Protein AF-A0A420YA70-F1 (afdb_monomer)

pLDDT: mean 75.98, std 17.09, range [35.25, 93.81]

Radius of gyration: 17.77 Å; Cα contacts (8 Å, |Δi|>4): 164; chains: 1; bounding box: 47×48×46 Å

Organism: NCBI:txid177199

Foldseek 3Di:
DDPLVVQLVVLVPPDQVLLPDCDLPRDWAFSDDDLFKTWTFRAADPQSWTFIFIFTDANHPRPVCNVVPGDTQFDRDTAGPVDGDGSVVSSVNRNVRSCVVVVNDDPDDPPDDDDDDDDDDDDDDD

Secondary structure (DSSP, 8-state):
--HHHHHHHHHHHS-HHHHS---TTPPSEEEEE-SSEEEEEEEE-TTS-EEEEEEEPTT-S-HHHHTTTTSEEEEEEEE-SSSPPPHHHHHHHHHHHHHHHTT-----------------------

Sequence (126 aa):
MGAMKQLVAFVENIPDNKLKGLAPNAVPGTIHNDANFRLDLQGMTSNHDWNLQIQVNYGCKITSLRSVAPDTIAGPVIVNHKAPQTPAEIRALFKEKIMRKSGSMIPSQPYRGMPGHGNKLESRKK

Structure (mmCIF, N/CA/C/O backbone):
data_AF-A0A420YA70-F1
#
_entry.id   AF-A0A420YA70-F1
#
loop_
_atom_site.group_PDB
_atom_site.id
_atom_site.type_symbol
_atom_site.label_atom_id
_atom_site.label_alt_id
_atom_site.label_comp_id
_atom_site.label_asym_id
_atom_site.label_entity_id
_atom_site.label_seq_id
_atom_site.pdbx_PDB_ins_code
_atom_site.Cartn_x
_atom_site.Cartn_y
_atom_site.Cartn_z
_atom_site.occupancy
_atom_site.B_iso_or_equiv
_atom_site.auth_seq_id
_atom_site.auth_comp_id
_atom_site.auth_asym_id
_atom_site.auth_atom_id
_atom_site.pdbx_PDB_model_num
ATOM 1 N N . MET A 1 1 ? -8.373 7.000 17.041 1.00 54.62 1 MET A N 1
ATOM 2 C CA . MET A 1 1 ? -7.880 7.568 15.761 1.00 54.62 1 MET A CA 1
ATOM 3 C C . MET A 1 1 ? -8.885 7.263 14.659 1.00 54.62 1 MET A C 1
ATOM 5 O O . MET A 1 1 ? -9.343 6.130 14.593 1.00 54.62 1 MET A O 1
ATOM 9 N N . GLY A 1 2 ? -9.245 8.242 13.823 1.00 77.38 2 GLY A N 1
ATOM 10 C CA . GLY A 1 2 ? -10.187 8.023 12.715 1.00 77.38 2 GLY A CA 1
ATOM 11 C C . GLY A 1 2 ? -9.636 7.076 11.640 1.00 77.38 2 GLY A C 1
ATOM 12 O O . GLY A 1 2 ? -8.421 6.991 11.465 1.00 77.38 2 GLY A O 1
ATOM 13 N N . ALA A 1 3 ? -10.529 6.396 10.914 1.00 80.12 3 ALA A N 1
ATOM 14 C CA . ALA A 1 3 ? -10.196 5.418 9.871 1.00 80.12 3 ALA A CA 1
ATOM 15 C C . ALA A 1 3 ? -9.176 5.942 8.845 1.00 80.12 3 ALA A C 1
ATOM 17 O O . ALA A 1 3 ? -8.204 5.263 8.529 1.00 80.12 3 ALA A O 1
ATOM 18 N N . MET A 1 4 ? -9.341 7.192 8.405 1.00 81.44 4 MET A N 1
ATOM 19 C CA . MET A 1 4 ? -8.439 7.826 7.438 1.00 81.44 4 MET A CA 1
ATOM 20 C C . MET A 1 4 ? -7.019 8.005 7.975 1.00 81.44 4 MET A C 1
ATOM 22 O O . MET A 1 4 ? -6.058 7.759 7.255 1.00 81.44 4 MET A O 1
ATOM 26 N N . LYS A 1 5 ? -6.866 8.379 9.253 1.00 84.12 5 LYS A N 1
ATOM 27 C CA . LYS A 1 5 ? -5.538 8.511 9.871 1.00 84.12 5 LYS A CA 1
ATOM 28 C C . LYS A 1 5 ? -4.824 7.162 9.930 1.00 84.12 5 LYS A C 1
ATOM 30 O O . LYS A 1 5 ? -3.627 7.107 9.682 1.00 84.12 5 LYS A O 1
ATOM 35 N N . GLN A 1 6 ? -5.559 6.083 10.206 1.00 87.56 6 GLN A N 1
ATOM 36 C CA . GLN A 1 6 ? -4.991 4.732 10.205 1.00 87.56 6 GLN A CA 1
ATOM 37 C C . GLN A 1 6 ? -4.611 4.268 8.797 1.00 87.56 6 GLN A C 1
ATOM 39 O O . GLN A 1 6 ? -3.568 3.651 8.629 1.00 87.56 6 GLN A O 1
ATOM 44 N N . LEU A 1 7 ? -5.404 4.616 7.782 1.00 88.06 7 LEU A N 1
ATOM 45 C CA . LEU A 1 7 ? -5.091 4.296 6.392 1.00 88.06 7 LEU A CA 1
ATOM 46 C C . LEU A 1 7 ? -3.844 5.042 5.889 1.00 88.06 7 LEU A C 1
ATOM 48 O O . LEU A 1 7 ? -2.985 4.443 5.251 1.00 88.06 7 LEU A O 1
ATOM 52 N N . VAL A 1 8 ? -3.706 6.333 6.212 1.00 89.25 8 VAL A N 1
ATOM 53 C CA . VAL A 1 8 ? -2.491 7.102 5.891 1.00 89.25 8 VAL A CA 1
ATOM 54 C C . VAL A 1 8 ? -1.279 6.522 6.619 1.00 89.25 8 VAL A C 1
ATOM 56 O O . VAL A 1 8 ? -0.251 6.300 5.984 1.00 89.25 8 VAL A O 1
ATOM 59 N N . ALA A 1 9 ? -1.413 6.199 7.909 1.00 90.50 9 ALA A N 1
ATOM 60 C CA . ALA A 1 9 ? -0.347 5.559 8.673 1.00 90.50 9 ALA A CA 1
ATOM 61 C C . ALA A 1 9 ? 0.041 4.192 8.088 1.00 90.50 9 ALA A C 1
ATOM 63 O O . ALA A 1 9 ? 1.225 3.877 8.020 1.00 90.50 9 ALA A O 1
ATOM 64 N N . PHE A 1 10 ? -0.923 3.394 7.619 1.00 91.75 10 PHE A N 1
ATOM 65 C CA . PHE A 1 10 ? -0.639 2.142 6.918 1.00 91.75 10 PHE A CA 1
ATOM 66 C C . PHE A 1 10 ? 0.222 2.397 5.678 1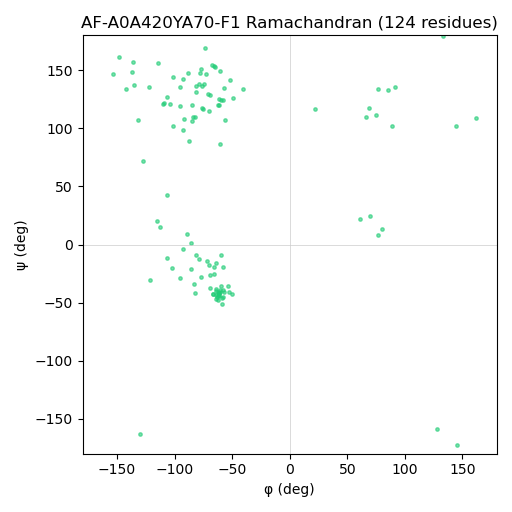.00 91.75 10 PHE A C 1
ATOM 68 O O . PHE A 1 10 ? 1.287 1.802 5.562 1.00 91.75 10 PHE A O 1
ATOM 75 N N . VAL A 1 11 ? -0.169 3.343 4.811 1.00 90.81 11 VAL A N 1
ATOM 76 C CA . VAL A 1 11 ? 0.601 3.717 3.607 1.00 90.81 11 VAL A CA 1
ATOM 77 C C . VAL A 1 11 ? 2.024 4.161 3.950 1.00 90.81 11 VAL A C 1
ATOM 79 O O . VAL A 1 11 ? 2.972 3.804 3.253 1.00 90.81 11 VAL A O 1
ATOM 82 N N . GLU A 1 12 ? 2.197 4.931 5.024 1.00 90.62 12 GLU A N 1
ATOM 83 C CA . GLU A 1 12 ? 3.514 5.389 5.475 1.00 90.62 12 GLU A CA 1
ATOM 84 C C . GLU A 1 12 ? 4.390 4.275 6.042 1.00 90.62 12 GLU A C 1
ATOM 86 O O . GLU A 1 12 ? 5.609 4.382 5.951 1.00 90.62 12 GLU A O 1
ATOM 91 N N . ASN A 1 13 ? 3.797 3.209 6.574 1.00 92.50 13 ASN A N 1
ATOM 92 C CA . ASN A 1 13 ? 4.527 2.081 7.146 1.00 92.50 13 ASN A CA 1
ATOM 93 C C . ASN A 1 13 ? 4.793 0.944 6.148 1.00 92.50 13 ASN A C 1
ATOM 95 O O . ASN A 1 13 ? 5.494 -0.003 6.503 1.00 92.50 13 ASN A O 1
ATOM 99 N N . ILE A 1 14 ? 4.294 1.025 4.906 1.00 90.31 14 ILE A N 1
ATOM 100 C CA . ILE A 1 14 ? 4.632 0.039 3.869 1.00 90.31 14 ILE A CA 1
ATOM 101 C C . ILE A 1 14 ? 6.146 0.100 3.631 1.00 90.31 14 ILE A C 1
ATOM 103 O O . ILE A 1 14 ? 6.644 1.151 3.229 1.00 90.31 14 ILE A O 1
ATOM 107 N N . PRO A 1 15 ? 6.898 -0.991 3.833 1.00 89.69 15 PRO A N 1
ATOM 108 C CA . PRO A 1 15 ? 8.345 -0.947 3.697 1.00 89.69 15 PRO A CA 1
ATOM 109 C C . PRO A 1 15 ? 8.766 -0.845 2.223 1.00 89.69 15 PRO A C 1
ATOM 111 O O . PRO A 1 15 ? 8.121 -1.387 1.325 1.00 89.69 15 PRO A O 1
ATOM 114 N N . ASP A 1 16 ? 9.873 -0.147 1.956 1.00 88.75 16 ASP A N 1
ATOM 115 C CA . ASP A 1 16 ? 10.298 0.182 0.587 1.00 88.75 16 ASP A CA 1
ATOM 116 C C . ASP A 1 16 ? 10.541 -1.046 -0.284 1.00 88.75 16 ASP A C 1
ATOM 118 O O . ASP A 1 16 ? 10.222 -1.030 -1.466 1.00 88.75 16 ASP A O 1
ATOM 122 N N . ASN A 1 17 ? 11.067 -2.128 0.288 1.00 87.12 17 ASN A N 1
ATOM 123 C CA . ASN A 1 17 ? 11.307 -3.384 -0.424 1.00 87.12 17 ASN A CA 1
ATOM 124 C C . ASN A 1 17 ? 10.023 -4.060 -0.931 1.00 87.12 17 ASN A C 1
ATOM 126 O O . ASN A 1 17 ? 10.104 -4.948 -1.769 1.00 87.12 17 ASN A O 1
ATOM 130 N N . LYS A 1 18 ? 8.848 -3.668 -0.425 1.00 86.25 18 LYS A N 1
ATOM 131 C CA . LYS A 1 18 ? 7.546 -4.140 -0.916 1.00 86.25 18 LYS A CA 1
ATOM 132 C C . LYS A 1 18 ? 7.028 -3.319 -2.092 1.00 86.25 18 LYS A C 1
ATOM 134 O O . LYS A 1 18 ? 6.181 -3.795 -2.837 1.00 86.25 18 LYS A O 1
ATOM 139 N N . LEU A 1 19 ? 7.534 -2.100 -2.249 1.00 83.50 19 LEU A N 1
ATOM 140 C CA . LEU A 1 19 ? 7.184 -1.189 -3.337 1.00 83.50 19 LEU A CA 1
ATOM 141 C C . LEU A 1 19 ? 8.269 -1.148 -4.428 1.00 83.50 19 LEU A C 1
ATOM 143 O O . LEU A 1 19 ? 7.984 -0.760 -5.556 1.00 83.50 19 LEU A O 1
ATOM 147 N N . LYS A 1 20 ? 9.504 -1.562 -4.112 1.00 79.50 20 LYS A N 1
ATOM 148 C CA . LYS A 1 20 ? 10.618 -1.732 -5.056 1.00 79.50 20 LYS A CA 1
ATOM 149 C C . LYS A 1 20 ? 10.666 -3.163 -5.580 1.00 79.50 20 LYS A C 1
ATOM 151 O O . LYS A 1 20 ? 10.496 -4.105 -4.817 1.00 79.50 20 LYS A O 1
ATOM 156 N N . GLY A 1 21 ? 11.001 -3.321 -6.860 1.00 65.88 21 GLY A N 1
ATOM 157 C CA . GLY A 1 21 ? 11.372 -4.629 -7.411 1.00 65.88 21 GLY A CA 1
ATOM 158 C C . GLY A 1 21 ? 10.222 -5.627 -7.514 1.00 65.88 21 GLY A C 1
ATOM 159 O O . GLY A 1 21 ? 10.459 -6.831 -7.540 1.00 65.88 21 GLY A O 1
ATOM 160 N N . LEU A 1 22 ? 8.984 -5.140 -7.593 1.00 72.62 22 LEU A N 1
ATOM 161 C CA . LEU A 1 22 ? 7.889 -5.938 -8.133 1.00 72.62 22 LEU A CA 1
ATOM 162 C C . LEU A 1 22 ? 8.390 -6.517 -9.480 1.00 72.62 22 LEU A C 1
ATOM 164 O O . LEU A 1 22 ? 9.007 -5.832 -10.296 1.00 72.62 22 LEU A O 1
ATOM 168 N N . ALA A 1 23 ? 8.310 -7.830 -9.650 1.00 67.12 23 ALA A N 1
ATOM 169 C CA . ALA A 1 23 ? 8.853 -8.467 -10.842 1.00 67.12 23 ALA A CA 1
ATOM 170 C C . ALA A 1 23 ? 7.895 -8.240 -12.024 1.00 67.12 23 ALA A C 1
ATOM 172 O O . ALA A 1 23 ? 6.681 -8.195 -11.820 1.00 67.12 23 ALA A O 1
ATOM 173 N N . PRO A 1 24 ? 8.376 -8.192 -13.278 1.00 64.38 24 PRO A N 1
ATOM 174 C CA . PRO A 1 24 ? 7.499 -8.216 -14.454 1.00 64.38 24 PRO A CA 1
ATOM 175 C C . PRO A 1 24 ? 6.632 -9.486 -14.531 1.00 64.38 24 PRO A C 1
ATOM 177 O O . PRO A 1 24 ? 5.714 -9.544 -15.333 1.00 64.38 24 PRO A O 1
ATOM 180 N N . ASN A 1 25 ? 6.880 -10.477 -13.671 1.00 67.12 25 ASN A N 1
ATOM 181 C CA . ASN A 1 25 ? 6.077 -11.690 -13.525 1.00 67.12 25 ASN A CA 1
ATOM 182 C C . ASN A 1 25 ? 5.410 -11.763 -12.138 1.00 67.12 25 ASN A C 1
ATOM 184 O O . ASN A 1 25 ? 5.097 -12.852 -11.661 1.00 67.12 25 ASN A O 1
ATOM 188 N 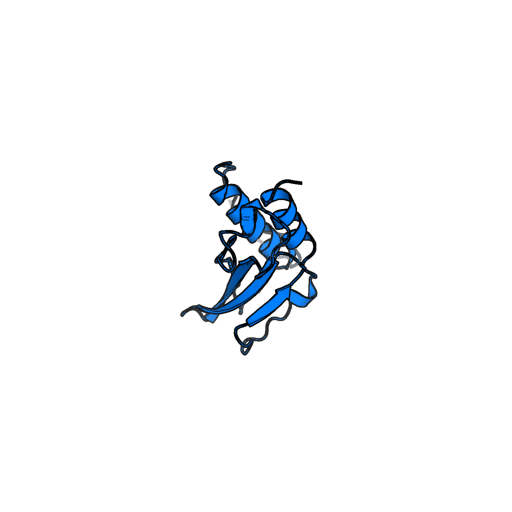N . ALA A 1 26 ? 5.279 -10.629 -11.438 1.00 71.00 26 ALA A N 1
ATOM 189 C CA . ALA A 1 26 ? 4.668 -10.588 -10.117 1.00 71.00 26 ALA A CA 1
ATOM 190 C C . ALA A 1 26 ? 3.237 -11.131 -10.191 1.00 71.00 26 ALA A C 1
ATOM 192 O O . ALA A 1 26 ? 2.411 -10.662 -10.976 1.00 71.00 26 ALA A O 1
ATOM 193 N N . VAL A 1 27 ? 2.971 -12.146 -9.373 1.00 76.69 27 VAL A N 1
ATOM 194 C CA . VAL A 1 27 ? 1.671 -12.809 -9.313 1.00 76.69 27 VAL A CA 1
ATOM 195 C C . VAL A 1 27 ? 0.699 -11.904 -8.552 1.00 76.69 27 VAL A C 1
ATOM 197 O O . VAL A 1 27 ? 1.093 -11.352 -7.519 1.00 76.69 27 VAL A O 1
ATOM 200 N N . PRO A 1 28 ? -0.550 -11.742 -9.026 1.00 84.06 28 PRO A N 1
ATOM 201 C CA . PRO A 1 28 ? -1.576 -11.047 -8.266 1.00 84.06 28 PRO A CA 1
ATOM 202 C C . PRO A 1 28 ? -1.706 -11.598 -6.842 1.00 84.06 28 PRO A C 1
ATOM 204 O O . PRO A 1 28 ? -1.622 -12.808 -6.623 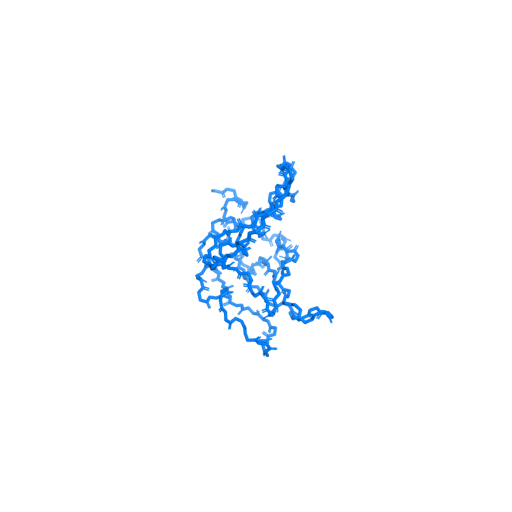1.00 84.06 28 PRO A O 1
ATOM 207 N N . GLY A 1 29 ? -1.926 -10.711 -5.876 1.00 86.00 29 GLY A N 1
ATOM 208 C CA . GLY A 1 29 ? -2.126 -11.074 -4.480 1.00 86.00 29 GLY A CA 1
ATOM 209 C C . GLY A 1 29 ? -1.556 -10.067 -3.490 1.00 86.00 29 GLY A C 1
ATOM 210 O O . GLY A 1 29 ? -1.091 -8.979 -3.836 1.00 86.00 29 GLY A O 1
ATOM 211 N N . THR A 1 30 ? -1.593 -10.448 -2.217 1.00 90.81 30 THR A N 1
ATOM 212 C CA . THR A 1 30 ? -1.233 -9.556 -1.117 1.00 90.81 30 THR A CA 1
ATOM 213 C C . THR A 1 30 ? 0.281 -9.377 -1.015 1.00 90.81 30 THR A C 1
ATOM 215 O O . THR A 1 30 ? 1.022 -10.308 -0.706 1.00 90.81 30 THR A O 1
ATOM 218 N N . ILE A 1 31 ? 0.741 -8.144 -1.223 1.00 89.88 31 ILE A N 1
ATOM 219 C CA . ILE A 1 31 ? 2.153 -7.754 -1.123 1.00 89.88 31 ILE A CA 1
ATOM 220 C C . ILE A 1 31 ? 2.540 -7.500 0.342 1.00 89.88 31 ILE A C 1
ATOM 222 O O . ILE A 1 31 ? 3.634 -7.866 0.797 1.00 89.88 31 ILE A O 1
ATOM 226 N N . HIS A 1 32 ? 1.647 -6.833 1.075 1.00 91.56 32 HIS A N 1
ATOM 227 C CA . HIS A 1 32 ? 1.854 -6.406 2.454 1.00 91.56 32 HIS A CA 1
ATOM 228 C C . HIS A 1 32 ? 0.513 -6.280 3.180 1.00 91.56 32 HIS A C 1
ATOM 230 O O . HIS A 1 32 ? -0.482 -5.907 2.570 1.00 91.56 32 HIS A O 1
ATOM 236 N N . ASN A 1 33 ? 0.470 -6.566 4.477 1.00 93.81 33 ASN A N 1
ATOM 237 C CA . ASN A 1 33 ? -0.735 -6.430 5.286 1.00 93.81 33 ASN A CA 1
ATOM 238 C C . ASN A 1 33 ? -0.407 -6.064 6.738 1.00 93.81 33 ASN A C 1
ATOM 240 O O . ASN A 1 33 ? 0.713 -6.254 7.209 1.00 93.81 33 ASN A O 1
ATOM 244 N N . ASP A 1 34 ? -1.415 -5.547 7.434 1.00 91.31 34 ASP A N 1
ATOM 245 C CA . ASP A 1 34 ? -1.442 -5.397 8.887 1.00 91.31 34 ASP A CA 1
ATOM 246 C C . ASP A 1 34 ? -2.753 -5.985 9.456 1.00 91.31 34 ASP A C 1
ATOM 248 O O . ASP A 1 34 ? -3.462 -6.749 8.796 1.00 91.31 34 ASP A O 1
ATOM 252 N N . ALA A 1 35 ? -3.103 -5.638 10.697 1.00 88.19 35 ALA A N 1
ATOM 253 C CA . ALA A 1 35 ? -4.345 -6.077 11.326 1.00 88.19 35 ALA A CA 1
ATOM 254 C C . ALA A 1 35 ? -5.625 -5.514 10.670 1.00 88.19 35 ALA A C 1
ATOM 256 O O . ALA A 1 35 ? -6.704 -6.058 10.901 1.00 88.19 35 ALA A O 1
ATOM 257 N N . ASN A 1 36 ? -5.546 -4.425 9.896 1.00 88.31 36 ASN A N 1
ATOM 258 C CA . ASN A 1 36 ? -6.717 -3.696 9.401 1.00 88.31 36 ASN A CA 1
ATOM 259 C C . ASN A 1 36 ? -6.789 -3.603 7.874 1.00 88.31 36 ASN A C 1
ATOM 261 O O . ASN A 1 36 ? -7.892 -3.552 7.331 1.00 88.31 36 ASN A O 1
ATOM 265 N N . PHE A 1 37 ? -5.649 -3.582 7.193 1.00 93.25 37 PHE A N 1
ATOM 266 C CA . PHE A 1 37 ? -5.500 -3.286 5.778 1.00 93.25 37 PHE A CA 1
ATOM 267 C C . PHE A 1 37 ? -4.534 -4.260 5.100 1.00 93.25 37 PHE A C 1
ATOM 269 O O . PHE A 1 37 ? -3.646 -4.853 5.721 1.00 93.25 37 PHE A O 1
ATOM 276 N N . ARG A 1 38 ? -4.685 -4.398 3.786 1.00 93.00 38 ARG A N 1
ATOM 277 C CA . ARG A 1 38 ? -3.737 -5.097 2.918 1.00 93.00 38 ARG A CA 1
ATOM 278 C C . ARG A 1 38 ? -3.479 -4.300 1.652 1.00 93.00 38 ARG A C 1
ATOM 280 O O . ARG A 1 38 ? -4.407 -3.760 1.057 1.00 93.00 38 ARG A O 1
ATOM 287 N N . LEU A 1 39 ? -2.215 -4.244 1.254 1.00 92.06 39 LEU A N 1
ATOM 288 C CA . LEU A 1 39 ? -1.766 -3.846 -0.069 1.00 92.06 39 LEU A CA 1
ATOM 289 C C . LEU A 1 39 ? -1.810 -5.076 -0.972 1.00 92.06 39 LEU A C 1
ATOM 291 O O . LEU A 1 39 ? -1.114 -6.063 -0.723 1.00 92.06 39 LEU A O 1
ATOM 295 N N . ASP A 1 40 ? -2.598 -4.983 -2.028 1.00 90.81 40 ASP A N 1
ATOM 296 C CA . ASP A 1 40 ? -2.869 -6.058 -2.962 1.00 90.81 40 ASP A CA 1
ATOM 297 C C . ASP A 1 40 ? -2.483 -5.646 -4.389 1.00 90.81 40 ASP A C 1
ATOM 299 O O . ASP A 1 40 ? -2.762 -4.526 -4.832 1.00 90.81 40 ASP A O 1
ATOM 303 N N . LEU A 1 41 ? -1.811 -6.551 -5.097 1.00 90.06 41 LEU A N 1
ATOM 304 C CA . LEU A 1 41 ? -1.536 -6.453 -6.523 1.00 90.06 41 LEU A CA 1
ATOM 305 C C . LEU A 1 41 ? -2.669 -7.150 -7.269 1.00 90.06 41 LEU A C 1
ATOM 307 O O . LEU A 1 41 ? -2.738 -8.372 -7.276 1.00 90.06 41 LEU A O 1
ATOM 311 N N . GLN A 1 42 ? -3.533 -6.395 -7.938 1.00 85.12 42 GLN A N 1
ATOM 312 C CA . GLN A 1 42 ? -4.655 -6.976 -8.688 1.00 85.12 42 GLN A CA 1
ATOM 313 C C . GLN A 1 42 ? -4.231 -7.560 -10.046 1.00 85.12 42 GLN A C 1
ATOM 315 O O . GLN A 1 42 ? -4.995 -8.284 -10.676 1.00 85.12 42 GLN A O 1
ATOM 320 N N . GLY A 1 43 ? -3.011 -7.259 -10.498 1.00 84.31 43 GLY A N 1
ATOM 321 C CA . GLY A 1 43 ? -2.442 -7.735 -11.757 1.00 84.31 43 GLY A CA 1
ATOM 322 C C . GLY A 1 43 ? -1.901 -6.600 -12.618 1.00 84.31 43 GLY A C 1
ATOM 323 O O . GLY A 1 43 ? -1.595 -5.515 -12.113 1.00 84.31 43 GLY A O 1
ATOM 324 N N . MET A 1 44 ? -1.767 -6.864 -13.917 1.00 84.06 44 MET A N 1
ATOM 325 C CA . MET A 1 44 ? -1.293 -5.889 -14.900 1.00 84.06 44 MET A CA 1
ATOM 326 C C . MET A 1 44 ? -2.436 -5.281 -15.699 1.00 84.06 44 MET A C 1
ATOM 328 O O . MET A 1 44 ? -3.408 -5.951 -16.039 1.00 84.06 44 MET A O 1
ATOM 332 N N . THR A 1 45 ? -2.293 -4.003 -16.025 1.00 84.25 45 THR A N 1
ATOM 333 C CA . THR A 1 45 ? -3.117 -3.339 -17.033 1.00 84.25 45 THR A CA 1
ATOM 334 C C . THR A 1 45 ? -2.705 -3.792 -18.435 1.00 84.25 45 THR A C 1
ATOM 336 O O . THR A 1 45 ? -1.635 -4.373 -18.627 1.00 84.25 45 THR A O 1
ATOM 339 N N . SER A 1 46 ? -3.506 -3.453 -19.447 1.00 83.3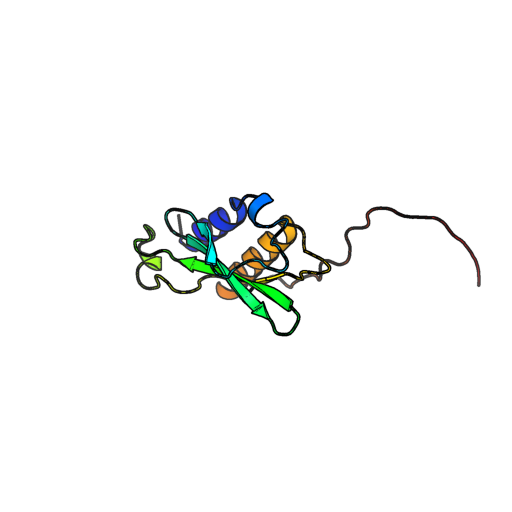1 46 SER A N 1
ATOM 340 C CA . SER A 1 46 ? -3.165 -3.695 -20.858 1.00 83.31 46 SER A CA 1
ATOM 341 C C . SER A 1 46 ? -1.852 -3.029 -21.297 1.00 83.31 46 SER A C 1
ATOM 343 O O . SER A 1 46 ? -1.258 -3.446 -22.283 1.00 83.31 46 SER A O 1
ATOM 345 N N . ASN A 1 47 ? -1.375 -2.025 -20.552 1.00 82.19 47 ASN A N 1
ATOM 346 C CA . ASN A 1 47 ? -0.095 -1.353 -20.791 1.00 82.19 47 ASN A CA 1
ATOM 347 C C . ASN A 1 47 ? 1.082 -2.021 -20.056 1.00 82.19 47 ASN A C 1
ATOM 349 O O . ASN A 1 47 ? 2.180 -1.470 -20.030 1.00 82.19 47 ASN A O 1
ATOM 353 N N . HIS A 1 48 ? 0.865 -3.201 -19.463 1.00 80.31 48 HIS A N 1
ATOM 354 C CA . HIS A 1 48 ? 1.818 -3.910 -18.604 1.00 80.31 48 HIS A CA 1
ATOM 355 C C . HIS A 1 48 ? 2.215 -3.134 -17.336 1.00 80.31 48 HIS A C 1
ATOM 357 O O . HIS A 1 48 ? 3.260 -3.393 -16.746 1.00 80.31 48 HIS A O 1
ATOM 363 N N . ASP A 1 49 ? 1.400 -2.182 -16.888 1.00 86.00 49 ASP A N 1
ATOM 364 C CA . ASP A 1 49 ? 1.628 -1.487 -15.619 1.00 86.00 49 ASP A CA 1
ATOM 365 C C . ASP A 1 49 ? 0.955 -2.251 -14.477 1.00 86.00 49 ASP A C 1
ATOM 367 O O . ASP A 1 49 ? -0.107 -2.846 -14.664 1.00 86.00 49 ASP A O 1
ATOM 371 N N . TRP A 1 50 ? 1.524 -2.228 -13.275 1.00 86.00 50 TRP A N 1
ATOM 372 C CA . TRP A 1 50 ? 0.913 -2.891 -12.125 1.00 86.00 50 TRP A CA 1
ATOM 373 C C . TRP A 1 50 ? -0.218 -2.079 -11.525 1.00 86.00 50 TRP A C 1
ATOM 375 O O . TRP A 1 50 ? -0.097 -0.874 -11.316 1.00 86.00 50 TRP A O 1
ATOM 385 N N . ASN A 1 51 ? -1.292 -2.775 -11.169 1.00 89.75 51 ASN A N 1
ATOM 386 C CA . ASN A 1 51 ? -2.438 -2.210 -10.478 1.00 89.75 51 ASN A CA 1
ATOM 387 C C . ASN A 1 51 ? -2.380 -2.544 -8.983 1.00 89.75 51 ASN A C 1
ATOM 389 O O . ASN A 1 51 ? -2.712 -3.659 -8.571 1.00 89.75 51 ASN A O 1
ATOM 393 N N . LEU A 1 52 ? -1.963 -1.567 -8.178 1.00 90.25 52 LEU A N 1
ATOM 394 C CA . LEU A 1 52 ? -1.907 -1.671 -6.724 1.00 90.25 52 LEU A CA 1
ATOM 395 C C . LEU A 1 52 ? -3.171 -1.100 -6.078 1.00 90.25 52 LEU A C 1
ATOM 397 O O . LEU A 1 52 ? -3.632 -0.003 -6.412 1.00 90.25 52 LEU A O 1
ATOM 401 N N . GLN A 1 53 ? -3.703 -1.820 -5.096 1.00 91.94 53 GLN A N 1
ATOM 402 C CA . GLN A 1 53 ? -4.888 -1.428 -4.342 1.00 91.94 53 GLN A CA 1
ATOM 403 C C . GLN A 1 53 ? -4.699 -1.687 -2.852 1.00 91.94 53 GLN A C 1
ATOM 405 O O . GLN A 1 53 ? -4.015 -2.622 -2.454 1.00 91.94 53 GLN A O 1
ATOM 410 N N . ILE A 1 54 ? -5.325 -0.863 -2.018 1.00 90.62 54 ILE A N 1
ATOM 411 C CA . ILE A 1 54 ? -5.404 -1.079 -0.577 1.00 90.62 54 ILE A CA 1
ATOM 412 C C . ILE A 1 54 ? -6.836 -1.456 -0.233 1.00 90.62 54 ILE A C 1
ATOM 414 O O . ILE A 1 54 ? -7.775 -0.696 -0.493 1.00 90.62 54 ILE A O 1
ATOM 418 N N . GLN A 1 55 ? -6.979 -2.624 0.373 1.00 90.38 55 GLN A N 1
ATOM 419 C CA . GLN A 1 55 ? -8.247 -3.195 0.806 1.00 90.38 55 GLN A CA 1
ATOM 420 C C . GLN A 1 55 ? -8.293 -3.289 2.326 1.00 90.38 55 GLN A C 1
ATOM 422 O O . GLN A 1 55 ? -7.258 -3.344 2.996 1.00 90.38 55 GLN A O 1
ATOM 427 N N . VAL A 1 56 ? -9.504 -3.307 2.871 1.00 90.31 56 VAL A N 1
ATOM 428 C CA . VAL A 1 56 ? -9.733 -3.570 4.294 1.00 90.31 56 VAL A CA 1
ATOM 429 C C . VAL A 1 56 ? -9.713 -5.083 4.535 1.00 90.31 56 VAL A C 1
ATOM 431 O O . VAL A 1 56 ? -10.297 -5.847 3.773 1.00 90.31 56 VAL A O 1
ATOM 434 N N . ASN A 1 57 ? -9.051 -5.536 5.597 1.00 88.94 57 ASN A N 1
ATOM 435 C CA . ASN A 1 57 ? -9.029 -6.954 5.961 1.00 88.94 57 ASN A CA 1
ATOM 436 C C . ASN A 1 57 ? -10.334 -7.377 6.648 1.00 88.94 57 ASN A C 1
ATOM 438 O O . ASN A 1 57 ? -10.922 -6.621 7.428 1.00 88.94 57 ASN A O 1
ATOM 442 N N . TYR A 1 58 ? -10.746 -8.630 6.436 1.00 84.88 58 TYR A N 1
ATOM 443 C CA . TYR A 1 58 ? -11.771 -9.252 7.274 1.00 84.88 58 TYR A CA 1
ATOM 444 C C . TYR A 1 58 ? -11.335 -9.221 8.743 1.00 84.88 58 TYR A C 1
ATOM 446 O O . TYR A 1 58 ? -10.190 -9.522 9.072 1.00 84.88 58 TYR A O 1
ATOM 454 N N . GLY A 1 59 ? -12.250 -8.834 9.633 1.00 82.44 59 GLY A N 1
ATOM 455 C CA . GLY A 1 59 ? -11.939 -8.688 11.056 1.00 82.44 59 GLY A CA 1
ATOM 456 C C . GLY A 1 59 ? -11.229 -7.383 11.428 1.00 82.44 59 GLY A C 1
ATOM 457 O O . GLY A 1 59 ? -10.765 -7.279 12.564 1.00 82.44 59 GLY A O 1
ATOM 458 N N . CYS A 1 60 ? -11.197 -6.388 10.526 1.00 85.69 60 CYS A N 1
ATOM 459 C CA . CYS A 1 60 ? -10.695 -5.039 10.801 1.00 85.69 60 CYS A CA 1
ATOM 460 C C . CYS A 1 60 ? -11.138 -4.551 12.192 1.00 85.69 60 CYS A C 1
ATOM 462 O O . CYS A 1 60 ? -12.303 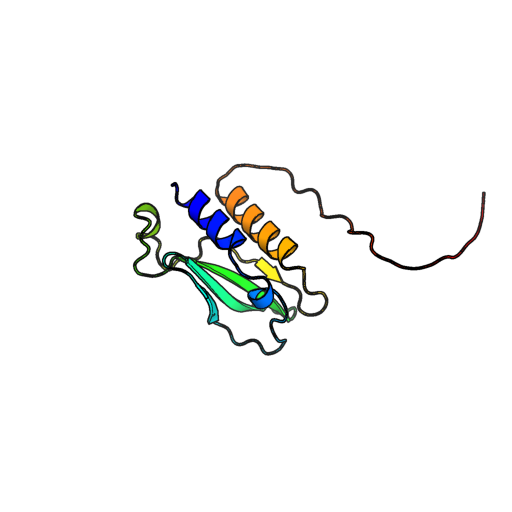-4.689 12.584 1.00 85.69 60 CYS A O 1
ATOM 464 N N . LYS A 1 61 ? -10.205 -3.988 12.964 1.00 85.62 61 LYS A N 1
ATOM 465 C CA . LYS A 1 61 ? -10.481 -3.490 14.321 1.00 85.62 61 LYS A CA 1
ATOM 466 C C . LYS A 1 61 ? -11.122 -2.103 14.308 1.00 85.62 61 LYS A C 1
ATOM 468 O O . LYS A 1 61 ? -11.578 -1.620 15.340 1.00 85.62 61 LYS A O 1
ATOM 473 N N . ILE A 1 62 ? -11.174 -1.460 13.144 1.00 84.19 62 ILE A N 1
ATOM 474 C CA . ILE A 1 62 ? -11.793 -0.152 12.962 1.00 84.19 62 ILE A CA 1
ATOM 475 C C . ILE A 1 62 ? -13.286 -0.362 12.724 1.00 84.19 62 ILE A C 1
ATOM 477 O O . ILE A 1 62 ? -13.699 -0.770 11.641 1.00 84.19 62 ILE A O 1
ATOM 481 N N . THR A 1 63 ? -14.107 -0.056 13.729 1.00 83.88 63 THR A N 1
ATOM 482 C CA . THR A 1 63 ? -15.561 -0.291 13.699 1.00 83.88 63 THR A CA 1
ATOM 483 C C . THR A 1 63 ? -16.232 0.303 12.461 1.00 83.88 63 THR A C 1
ATOM 485 O O . THR A 1 63 ? -17.052 -0.360 11.837 1.00 83.88 63 THR A O 1
ATOM 488 N N . SER A 1 64 ? -15.835 1.511 12.050 1.00 81.31 64 SER A N 1
ATOM 489 C CA . SER A 1 64 ? -16.397 2.183 10.872 1.00 81.31 64 SER A CA 1
ATOM 490 C C . SER A 1 64 ? -15.979 1.565 9.534 1.00 81.31 64 SER A C 1
ATOM 492 O O . SER A 1 64 ? -16.560 1.914 8.515 1.00 81.31 64 SER A O 1
ATOM 494 N N . LEU A 1 65 ? -14.953 0.706 9.516 1.00 82.50 65 LEU A N 1
ATOM 495 C CA . LEU A 1 65 ? -14.479 0.019 8.310 1.00 82.50 65 LEU A CA 1
ATOM 496 C C . LEU A 1 65 ? -14.849 -1.466 8.276 1.00 82.50 65 LEU A C 1
ATOM 498 O O . LEU A 1 65 ? -14.736 -2.091 7.229 1.00 82.50 65 LEU A O 1
ATOM 502 N N . ARG A 1 66 ? -15.330 -2.036 9.390 1.00 80.44 66 ARG A N 1
ATOM 503 C CA . ARG A 1 66 ? -15.796 -3.430 9.433 1.00 80.44 66 ARG A CA 1
ATOM 504 C C . ARG A 1 66 ? -16.919 -3.712 8.445 1.00 80.44 66 ARG A C 1
ATOM 506 O O . ARG A 1 66 ? -16.931 -4.783 7.857 1.00 80.44 66 ARG A O 1
ATOM 513 N N . SER A 1 67 ? -17.846 -2.771 8.284 1.00 79.38 67 SER A N 1
ATOM 514 C CA . SER A 1 67 ? -18.999 -2.916 7.388 1.00 79.38 67 SER A CA 1
ATOM 515 C C . SER A 1 67 ? -18.628 -2.897 5.907 1.00 79.38 67 SER A C 1
ATOM 517 O O . SER A 1 67 ? -19.430 -3.326 5.089 1.00 79.38 67 SER A O 1
ATOM 519 N N . VAL A 1 68 ? -17.434 -2.404 5.572 1.00 80.06 68 VAL A N 1
ATOM 520 C CA . VAL A 1 68 ? -16.918 -2.323 4.200 1.00 80.06 68 VAL A CA 1
ATOM 521 C C . VAL A 1 68 ? -15.727 -3.256 3.998 1.00 80.06 68 VAL A C 1
ATOM 523 O O . VAL A 1 68 ? -14.968 -3.089 3.059 1.00 80.06 68 VAL A O 1
ATOM 526 N N . ALA A 1 69 ? -15.484 -4.211 4.898 1.00 80.75 69 ALA A N 1
ATOM 527 C CA . ALA A 1 69 ? -14.491 -5.246 4.644 1.00 80.75 69 ALA A CA 1
ATOM 528 C C . ALA A 1 69 ? -15.121 -6.337 3.753 1.00 80.75 69 ALA A C 1
ATOM 530 O O . ALA A 1 69 ? -16.202 -6.813 4.105 1.00 80.75 69 ALA A O 1
ATOM 531 N N . PRO A 1 70 ? -14.469 -6.782 2.658 1.00 73.25 70 PRO A N 1
ATOM 532 C CA . PRO A 1 70 ? -13.085 -6.523 2.248 1.00 73.25 70 PRO A CA 1
ATOM 533 C C . PRO A 1 70 ? -12.942 -5.550 1.053 1.00 73.25 70 PRO A C 1
ATOM 535 O O . PRO A 1 70 ? -12.159 -5.806 0.138 1.00 73.25 70 PRO A O 1
ATOM 538 N N . ASP A 1 71 ? -13.697 -4.454 1.010 1.00 80.56 71 ASP A N 1
ATOM 539 C CA . ASP A 1 71 ? -13.664 -3.519 -0.117 1.00 80.56 71 ASP A CA 1
ATOM 540 C C . ASP A 1 71 ? -12.339 -2.752 -0.249 1.00 80.56 71 ASP A C 1
ATOM 542 O O . ASP A 1 71 ? -11.602 -2.488 0.713 1.00 80.56 71 ASP A O 1
ATOM 546 N N . THR A 1 72 ? -12.068 -2.327 -1.487 1.00 79.31 72 THR A N 1
ATOM 547 C CA . THR A 1 72 ? -10.963 -1.425 -1.824 1.00 79.31 72 THR A CA 1
ATOM 548 C C . THR A 1 72 ? -11.246 -0.023 -1.294 1.00 79.31 72 THR A C 1
ATOM 550 O O . THR A 1 72 ? -12.138 0.699 -1.754 1.00 79.31 72 THR A O 1
ATOM 553 N N . ILE A 1 73 ? -10.424 0.412 -0.342 1.00 79.00 73 ILE A N 1
ATOM 554 C CA . ILE A 1 73 ? -10.575 1.718 0.294 1.00 79.00 73 ILE A CA 1
ATOM 555 C C . ILE A 1 73 ? -9.701 2.792 -0.358 1.00 79.00 73 ILE A C 1
ATOM 557 O O . ILE A 1 73 ? -10.131 3.948 -0.409 1.00 79.00 73 ILE A O 1
ATOM 561 N N . ALA A 1 74 ? -8.557 2.411 -0.941 1.00 80.44 74 ALA A N 1
ATOM 562 C CA . ALA A 1 74 ? -7.685 3.302 -1.707 1.00 80.44 74 ALA A CA 1
ATOM 563 C C . ALA A 1 74 ? -7.069 2.603 -2.931 1.00 80.44 74 ALA A C 1
ATOM 565 O O . ALA A 1 74 ? -6.560 1.493 -2.836 1.00 80.44 74 ALA A O 1
ATOM 566 N N . GLY A 1 75 ? -7.096 3.272 -4.085 1.00 79.62 75 GLY A N 1
ATOM 567 C CA . GLY A 1 75 ? -6.648 2.718 -5.367 1.00 79.62 75 GLY A CA 1
ATOM 568 C C . GLY A 1 75 ? -7.664 2.983 -6.484 1.00 79.62 75 GLY A C 1
ATOM 569 O O . GLY A 1 75 ? -8.680 3.635 -6.235 1.00 79.62 75 GLY A O 1
ATOM 570 N N . PRO A 1 76 ? -7.393 2.544 -7.724 1.00 84.44 76 PRO A N 1
ATOM 571 C CA . PRO A 1 76 ? -6.174 1.866 -8.181 1.00 84.44 76 PRO A CA 1
ATOM 572 C C . PRO A 1 76 ? -4.987 2.827 -8.320 1.00 84.44 76 PRO A C 1
ATOM 574 O O . PRO A 1 76 ? -5.166 3.939 -8.816 1.00 84.44 76 PRO A O 1
ATOM 577 N N . VAL A 1 77 ? -3.793 2.422 -7.888 1.00 86.50 77 VAL A N 1
ATOM 578 C CA . VAL A 1 77 ? -2.520 3.109 -8.170 1.00 86.50 77 VAL A CA 1
ATOM 579 C C . VAL A 1 77 ? -1.785 2.313 -9.238 1.00 86.50 77 VAL A C 1
ATOM 581 O O . VAL A 1 77 ? -1.512 1.131 -9.050 1.00 86.50 77 VAL A O 1
ATOM 584 N N . ILE A 1 78 ? -1.504 2.964 -10.365 1.00 85.69 78 ILE A N 1
ATOM 585 C CA . ILE A 1 78 ? -0.853 2.340 -11.515 1.00 85.69 78 ILE A CA 1
ATOM 586 C C . ILE A 1 78 ? 0.645 2.613 -11.432 1.00 85.69 78 ILE A C 1
ATOM 588 O O . ILE A 1 78 ? 1.046 3.773 -11.439 1.00 85.69 78 ILE A O 1
ATOM 592 N N . VAL A 1 79 ? 1.451 1.556 -11.342 1.00 83.50 79 VAL A N 1
ATOM 593 C CA . VAL A 1 79 ? 2.916 1.639 -11.264 1.00 83.50 79 VAL A CA 1
ATOM 594 C C . VAL A 1 79 ? 3.513 1.114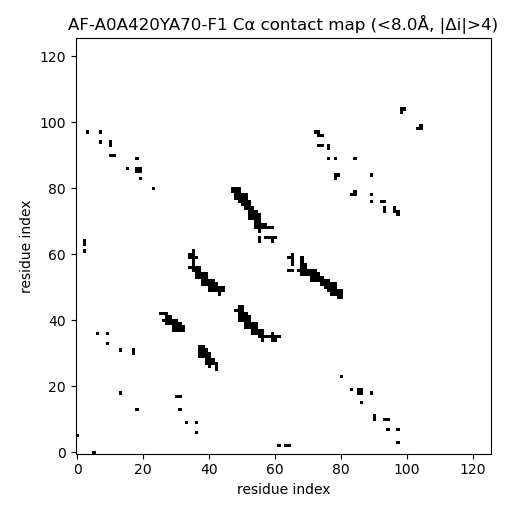 -12.560 1.00 83.50 79 VAL A C 1
ATOM 596 O O . VAL A 1 79 ? 3.292 -0.039 -12.930 1.00 83.50 79 VAL A O 1
ATOM 599 N N . ASN A 1 80 ? 4.279 1.959 -13.246 1.00 81.38 80 ASN A N 1
ATOM 600 C CA . ASN A 1 80 ? 4.895 1.593 -14.515 1.00 81.38 80 ASN A CA 1
ATOM 601 C C . ASN A 1 80 ? 6.035 0.586 -14.312 1.00 81.38 80 ASN A C 1
ATOM 603 O O . ASN A 1 80 ? 6.925 0.821 -13.501 1.00 81.38 80 ASN A O 1
ATOM 607 N N . HIS A 1 81 ? 6.044 -0.522 -15.055 1.00 74.31 81 HIS A N 1
ATOM 608 C CA . HIS A 1 81 ? 7.088 -1.543 -14.899 1.00 74.31 81 HIS A CA 1
ATOM 609 C C . HIS A 1 81 ? 8.434 -1.154 -15.545 1.00 74.31 81 HIS A C 1
ATOM 611 O O . HIS A 1 81 ? 9.479 -1.620 -15.097 1.00 74.31 81 HIS A O 1
ATOM 617 N N . LYS A 1 82 ? 8.430 -0.326 -16.603 1.00 72.94 82 LYS A N 1
ATOM 618 C CA . LYS A 1 82 ? 9.641 0.106 -17.338 1.00 72.94 82 LYS A CA 1
ATOM 619 C C . LYS A 1 82 ? 10.339 1.278 -16.664 1.00 72.94 82 LYS A C 1
ATOM 621 O O . LYS A 1 82 ? 11.559 1.384 -16.721 1.00 72.94 82 LYS A O 1
ATOM 626 N N . ALA A 1 83 ? 9.556 2.152 -16.047 1.00 74.94 83 ALA A N 1
ATOM 627 C CA . ALA A 1 83 ? 10.021 3.285 -15.263 1.00 74.94 83 ALA A CA 1
ATOM 628 C C . ALA A 1 83 ? 9.344 3.234 -13.884 1.00 74.94 83 ALA A C 1
ATOM 630 O O . ALA A 1 83 ? 8.426 4.018 -13.625 1.00 74.94 83 ALA A O 1
ATOM 631 N N . PRO A 1 84 ? 9.737 2.276 -13.020 1.00 72.12 84 PRO A N 1
ATOM 632 C CA . PRO A 1 84 ? 9.112 2.114 -11.719 1.00 72.12 84 PRO A CA 1
ATOM 633 C C . PRO A 1 84 ? 9.304 3.372 -10.890 1.00 72.12 84 PRO A C 1
ATOM 635 O O . PRO A 1 84 ? 10.421 3.844 -10.675 1.00 72.12 84 PRO A O 1
ATOM 638 N N . GLN A 1 85 ? 8.180 3.901 -10.421 1.00 82.62 85 GLN A N 1
ATOM 639 C CA . GLN A 1 85 ? 8.156 5.010 -9.486 1.00 82.62 85 GLN A CA 1
ATOM 640 C C . GLN A 1 85 ? 8.866 4.608 -8.197 1.00 82.62 85 GLN A C 1
ATOM 642 O O . GLN A 1 85 ? 8.853 3.447 -7.775 1.00 82.62 85 GLN A O 1
ATOM 647 N N . THR A 1 86 ? 9.470 5.584 -7.536 1.00 86.44 86 THR A N 1
ATOM 648 C CA . THR A 1 86 ? 10.052 5.361 -6.220 1.00 86.44 86 THR A CA 1
ATOM 649 C C . THR A 1 86 ? 8.952 5.011 -5.209 1.00 86.44 86 THR A C 1
ATOM 651 O O . THR A 1 86 ? 7.807 5.453 -5.338 1.00 86.44 86 THR A O 1
ATOM 654 N N . PRO A 1 87 ? 9.265 4.260 -4.139 1.00 86.94 87 PRO A N 1
ATOM 655 C CA . PRO A 1 87 ? 8.294 3.988 -3.079 1.00 86.94 87 PRO A CA 1
ATOM 656 C C . PRO A 1 87 ? 7.659 5.246 -2.493 1.00 86.94 87 PRO A C 1
ATOM 658 O O . PRO A 1 87 ? 6.477 5.238 -2.166 1.00 86.94 87 PRO A O 1
ATOM 661 N N . ALA A 1 88 ? 8.429 6.333 -2.388 1.00 86.44 88 ALA A N 1
ATOM 662 C CA . ALA A 1 88 ? 7.935 7.616 -1.910 1.00 86.44 88 ALA A CA 1
ATOM 663 C C . ALA A 1 88 ? 6.824 8.170 -2.819 1.00 86.44 88 ALA A C 1
ATOM 665 O O . ALA A 1 88 ? 5.789 8.609 -2.317 1.00 86.44 88 ALA A O 1
ATOM 666 N N . GLU A 1 89 ? 6.993 8.080 -4.140 1.00 87.81 89 GLU A N 1
ATOM 667 C CA . GLU A 1 89 ? 5.980 8.489 -5.118 1.00 87.81 89 GLU A CA 1
ATOM 668 C C . GLU A 1 89 ? 4.738 7.596 -5.062 1.00 87.81 89 GLU A C 1
ATOM 670 O O . GLU A 1 89 ? 3.618 8.104 -5.050 1.00 87.81 89 GLU A O 1
ATOM 675 N N . ILE A 1 90 ? 4.907 6.275 -4.943 1.00 87.12 90 ILE A N 1
ATOM 676 C CA . ILE A 1 90 ? 3.776 5.340 -4.824 1.00 87.12 90 ILE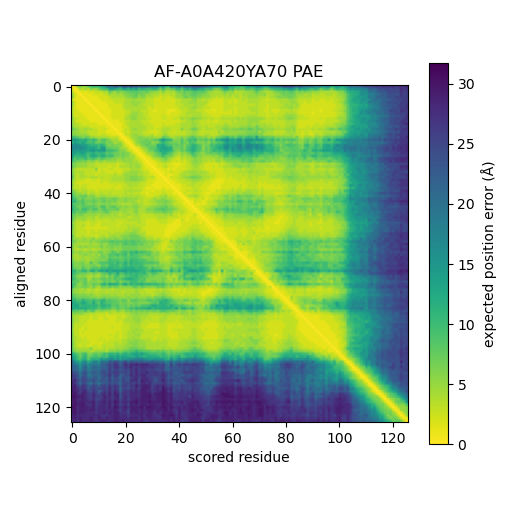 A CA 1
ATOM 677 C C . ILE A 1 90 ? 2.959 5.646 -3.559 1.00 87.12 90 ILE A C 1
ATOM 679 O O . ILE A 1 90 ? 1.729 5.725 -3.608 1.00 87.12 90 ILE A O 1
ATOM 683 N N . ARG A 1 91 ? 3.628 5.884 -2.423 1.00 89.12 91 ARG A N 1
ATOM 684 C CA . ARG A 1 91 ? 2.965 6.299 -1.176 1.00 89.12 91 ARG A CA 1
ATOM 685 C C . ARG A 1 91 ? 2.244 7.638 -1.345 1.00 89.12 91 ARG A C 1
ATOM 687 O O . ARG A 1 91 ? 1.121 7.777 -0.864 1.00 89.12 91 ARG A O 1
ATOM 694 N N . ALA A 1 92 ? 2.853 8.607 -2.030 1.00 88.19 92 ALA A N 1
ATOM 695 C CA . ALA A 1 92 ? 2.230 9.901 -2.306 1.00 88.19 92 ALA A CA 1
ATOM 696 C C . ALA A 1 92 ? 0.956 9.756 -3.157 1.00 88.19 92 ALA A C 1
ATOM 698 O O . ALA A 1 92 ? -0.072 10.328 -2.800 1.00 88.19 92 ALA A O 1
ATOM 699 N N . LEU A 1 93 ? 0.975 8.916 -4.198 1.00 88.38 93 LEU A N 1
ATOM 700 C CA . LEU A 1 93 ? -0.203 8.620 -5.022 1.00 88.38 93 LEU A CA 1
ATOM 701 C C . LEU A 1 93 ? -1.344 7.990 -4.215 1.00 88.38 93 LEU A C 1
ATOM 703 O O . LEU A 1 93 ? -2.512 8.347 -4.392 1.00 88.38 93 LEU A O 1
ATOM 707 N N . PHE A 1 94 ? -1.027 7.072 -3.298 1.00 88.94 94 PHE A N 1
ATOM 708 C CA . PHE A 1 94 ? -2.033 6.520 -2.393 1.00 88.94 94 PHE A CA 1
ATOM 709 C C . PHE A 1 94 ? -2.613 7.590 -1.467 1.00 88.94 94 PHE A C 1
ATOM 711 O O . PHE A 1 94 ? -3.836 7.687 -1.348 1.00 88.94 94 PHE A O 1
ATOM 718 N N . LYS A 1 95 ? -1.764 8.420 -0.848 1.00 87.56 95 LYS A N 1
ATOM 719 C CA . LYS A 1 95 ? -2.206 9.528 0.013 1.00 87.56 95 LYS A CA 1
ATOM 720 C C . LYS A 1 95 ? -3.112 10.501 -0.741 1.00 87.56 95 LYS A C 1
ATOM 722 O O . LYS A 1 95 ? -4.174 10.844 -0.226 1.00 87.56 95 LYS A O 1
ATOM 727 N N . GLU A 1 96 ? -2.750 10.876 -1.966 1.00 85.62 96 GLU A N 1
ATOM 728 C CA . GLU A 1 96 ? -3.566 11.746 -2.818 1.00 85.62 96 GLU A CA 1
ATOM 729 C C . GLU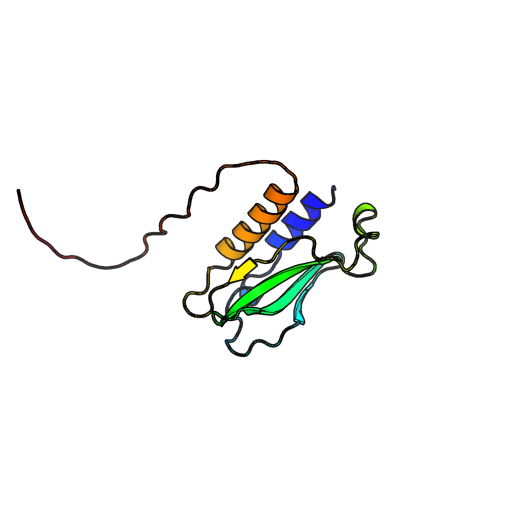 A 1 96 ? -4.949 11.133 -3.077 1.00 85.62 96 GLU A C 1
ATOM 731 O O . GLU A 1 96 ? -5.968 11.799 -2.894 1.00 85.62 96 GLU A O 1
ATOM 736 N N . LYS A 1 97 ? -5.020 9.841 -3.423 1.00 83.94 97 LYS A N 1
ATOM 737 C CA . LYS A 1 97 ? -6.306 9.156 -3.642 1.00 83.94 97 LYS A CA 1
ATOM 738 C C . LYS A 1 97 ? -7.174 9.111 -2.391 1.00 83.94 97 LYS A C 1
ATOM 740 O O . LYS A 1 97 ? -8.385 9.312 -2.489 1.00 83.94 97 LYS A O 1
ATOM 745 N N . ILE A 1 98 ? -6.570 8.869 -1.230 1.00 84.00 98 ILE A N 1
ATOM 746 C CA . ILE A 1 98 ? -7.270 8.879 0.060 1.00 84.00 98 ILE A CA 1
ATOM 747 C C . ILE A 1 98 ? -7.846 10.274 0.330 1.00 84.00 98 ILE A C 1
ATOM 749 O O . ILE A 1 98 ? -9.029 10.404 0.645 1.00 84.00 98 ILE A O 1
ATOM 753 N N . MET A 1 99 ? -7.037 11.320 0.140 1.00 80.62 99 MET A N 1
ATOM 754 C CA . MET A 1 99 ? -7.448 12.710 0.347 1.00 80.62 99 MET A CA 1
ATOM 755 C C . MET A 1 99 ? -8.548 13.141 -0.630 1.00 80.62 99 MET A C 1
ATOM 757 O O . MET A 1 99 ? -9.557 13.708 -0.204 1.00 80.62 99 MET A O 1
ATOM 761 N N . ARG A 1 100 ? -8.429 12.777 -1.913 1.00 75.94 100 ARG A N 1
ATOM 762 C CA . ARG A 1 100 ? -9.443 13.052 -2.940 1.00 75.94 100 ARG A CA 1
ATOM 763 C C . ARG A 1 100 ? -10.779 12.378 -2.629 1.00 75.94 100 ARG A C 1
ATOM 765 O O . ARG A 1 100 ? -11.821 13.011 -2.767 1.00 75.94 100 ARG A O 1
ATOM 772 N N . LYS A 1 101 ? -10.764 11.125 -2.159 1.00 68.06 101 LYS A N 1
ATOM 773 C CA . LYS A 1 101 ? -11.979 10.406 -1.733 1.00 68.06 101 LYS A CA 1
ATOM 774 C C . LYS A 1 101 ? -12.624 11.041 -0.493 1.00 68.06 101 LYS A C 1
ATOM 776 O O . LYS A 1 101 ? -13.829 10.922 -0.313 1.00 68.06 101 LYS A O 1
ATOM 781 N N . SER A 1 102 ? -11.841 11.743 0.331 1.00 64.56 102 SER A N 1
ATOM 782 C CA . SER A 1 102 ? -12.324 12.468 1.516 1.00 64.56 102 SER A CA 1
ATOM 783 C C . SER A 1 102 ? -12.842 13.891 1.248 1.00 64.56 102 SER A C 1
ATOM 785 O O . SER A 1 102 ? -13.248 14.565 2.189 1.00 64.56 102 SER A O 1
ATOM 787 N N . GLY A 1 103 ? -12.846 14.361 -0.008 1.00 58.62 103 GLY A N 1
ATOM 788 C CA . GLY A 1 103 ? -13.392 15.675 -0.384 1.00 58.62 103 GLY A CA 1
ATOM 789 C C . GLY A 1 103 ? -12.508 16.882 -0.034 1.00 58.62 103 GLY A C 1
ATOM 790 O O . GLY A 1 103 ? -12.944 18.017 -0.196 1.00 58.62 103 GLY A O 1
ATOM 791 N N . SER A 1 104 ? -11.266 16.669 0.415 1.00 48.97 104 SER A N 1
ATOM 792 C CA . SER A 1 104 ? -10.300 17.745 0.670 1.00 48.97 104 SER A CA 1
ATOM 793 C C . SER A 1 104 ? -9.445 17.969 -0.584 1.00 48.97 104 SER A C 1
ATOM 795 O O . SER A 1 104 ? -8.543 17.192 -0.893 1.00 48.97 104 SER A O 1
ATOM 797 N N . MET A 1 105 ? -9.802 18.979 -1.375 1.00 41.78 105 MET A N 1
ATOM 798 C CA . MET A 1 105 ? -9.176 19.301 -2.659 1.00 41.78 105 MET A CA 1
ATOM 799 C C . MET A 1 105 ? -7.893 20.119 -2.440 1.00 41.78 105 MET A C 1
ATOM 801 O O . MET A 1 105 ? -7.964 21.286 -2.068 1.00 41.78 105 MET A O 1
ATOM 805 N N . ILE A 1 106 ? -6.726 19.522 -2.703 1.00 48.50 106 ILE A N 1
ATOM 806 C CA . ILE A 1 106 ? -5.471 20.252 -2.947 1.00 48.50 106 ILE A CA 1
ATOM 807 C C . ILE A 1 106 ? -5.192 20.129 -4.452 1.00 48.50 106 ILE A C 1
ATOM 809 O O . ILE A 1 106 ? -5.225 19.005 -4.960 1.00 48.50 106 ILE A O 1
ATOM 813 N N . PRO A 1 107 ? -4.964 21.223 -5.200 1.00 42.00 107 PRO A N 1
ATOM 814 C CA . PRO A 1 107 ? -4.619 21.125 -6.612 1.00 42.00 107 PRO A CA 1
ATOM 815 C C . PRO A 1 107 ? -3.295 20.370 -6.763 1.00 42.00 107 PRO A C 1
ATOM 817 O O . PRO A 1 107 ? -2.260 20.783 -6.241 1.00 42.00 107 PRO A O 1
ATOM 820 N N . SER A 1 108 ? -3.352 19.248 -7.477 1.00 46.34 108 SER A N 1
ATOM 821 C CA . SER A 1 108 ? -2.204 18.444 -7.880 1.00 46.34 108 SER A CA 1
ATOM 822 C C . SER A 1 108 ? -1.220 19.320 -8.659 1.00 46.34 108 SER A C 1
ATOM 824 O O . SER A 1 108 ? -1.485 19.673 -9.811 1.00 46.34 108 SER A O 1
ATOM 826 N N . GLN A 1 109 ? -0.081 19.677 -8.062 1.00 40.00 109 GLN A N 1
ATOM 827 C CA . GLN A 1 109 ? 1.067 20.048 -8.880 1.00 40.00 109 GLN A CA 1
ATOM 828 C C . GLN A 1 109 ? 1.556 18.773 -9.577 1.00 40.00 109 GLN A C 1
ATOM 830 O O . GLN A 1 109 ? 1.763 17.764 -8.897 1.00 40.00 109 GLN A O 1
ATOM 835 N N . PRO A 1 110 ? 1.748 18.769 -10.908 1.00 39.94 110 PRO A N 1
ATOM 836 C CA . PRO A 1 110 ? 2.479 17.682 -11.535 1.00 39.94 110 PRO A CA 1
ATOM 837 C C . PRO A 1 110 ? 3.877 17.680 -10.914 1.00 39.94 110 PRO A C 1
ATOM 839 O O . PRO A 1 110 ? 4.548 18.713 -10.929 1.00 39.94 110 PRO A O 1
ATOM 842 N N . TYR A 1 111 ? 4.308 16.550 -10.347 1.00 43.91 111 TYR A N 1
ATOM 843 C CA . TYR A 1 111 ? 5.693 16.351 -9.922 1.00 43.91 111 TYR A CA 1
ATOM 844 C C . TYR A 1 111 ? 6.594 16.474 -11.157 1.00 43.91 111 TYR A C 1
ATOM 846 O O . TYR A 1 111 ? 6.879 15.514 -11.869 1.00 43.91 111 TYR A O 1
ATOM 854 N N . ARG A 1 112 ? 6.987 17.711 -11.459 1.00 42.66 112 ARG A N 1
ATOM 855 C CA . ARG A 1 112 ? 7.851 18.081 -12.568 1.00 42.66 112 ARG A CA 1
ATOM 856 C C . ARG A 1 112 ? 9.287 17.980 -12.072 1.00 42.66 112 ARG A C 1
ATOM 858 O O . ARG A 1 112 ? 9.837 18.955 -11.585 1.00 42.66 112 ARG A O 1
ATOM 865 N N . GLY A 1 113 ? 9.858 16.786 -12.217 1.00 39.94 113 GLY A N 1
ATOM 866 C CA . GLY A 1 113 ? 11.300 16.547 -12.221 1.00 39.94 113 GLY A CA 1
ATOM 867 C C . GLY A 1 113 ? 11.993 16.621 -10.860 1.00 39.94 113 GLY A C 1
ATOM 868 O O . GLY A 1 113 ? 12.221 17.696 -10.318 1.00 39.94 113 GLY A O 1
ATOM 869 N N . MET A 1 114 ? 12.465 15.474 -10.374 1.00 39.88 114 MET A N 1
ATOM 870 C CA . MET A 1 114 ? 13.712 15.461 -9.613 1.00 39.88 114 MET A CA 1
ATOM 871 C C . MET A 1 114 ? 14.878 15.593 -10.608 1.00 39.88 114 MET A C 1
ATOM 873 O O . MET A 1 114 ? 15.029 14.710 -11.453 1.00 39.88 114 MET A O 1
ATOM 877 N N . PRO A 1 115 ? 15.702 16.656 -10.563 1.00 43.12 115 PRO A N 1
ATOM 878 C CA . PRO A 1 115 ? 16.921 16.714 -11.353 1.00 43.12 115 PRO A CA 1
ATOM 879 C C . PRO A 1 115 ? 18.034 15.977 -10.600 1.00 43.12 115 PRO A C 1
ATOM 881 O O . PRO A 1 115 ? 18.530 16.446 -9.578 1.00 43.12 115 PRO A O 1
ATOM 884 N N . GLY A 1 116 ? 18.432 14.814 -11.111 1.00 43.19 116 GLY A N 1
ATOM 885 C CA . GLY A 1 116 ? 19.594 14.071 -10.636 1.00 43.19 116 GLY A CA 1
ATOM 886 C C . GLY A 1 116 ? 20.473 13.630 -11.802 1.00 43.19 116 GLY A C 1
ATOM 887 O O . GLY A 1 116 ? 20.123 12.688 -12.496 1.00 43.19 116 GLY A O 1
ATOM 888 N N . HIS A 1 117 ? 21.632 14.286 -11.934 1.00 38.69 117 HIS A N 1
ATOM 889 C CA . HIS A 1 117 ? 22.824 13.886 -12.699 1.00 38.69 117 HIS A CA 1
ATOM 890 C C . HIS A 1 117 ? 22.774 13.850 -14.245 1.00 38.69 117 HIS A C 1
ATOM 892 O O . HIS A 1 117 ? 22.162 12.970 -14.838 1.00 38.69 117 HIS A O 1
ATOM 898 N N . GLY A 1 118 ? 23.602 14.697 -14.886 1.00 35.25 118 GLY A N 1
ATOM 899 C CA . GLY A 1 118 ? 24.249 14.343 -16.162 1.00 35.25 118 GLY A CA 1
ATOM 900 C C . GLY A 1 118 ? 24.446 15.447 -17.213 1.00 35.25 118 GLY A C 1
ATOM 901 O O . GLY A 1 118 ? 23.547 15.714 -17.992 1.00 35.25 118 GLY A O 1
ATOM 902 N N . ASN A 1 119 ? 25.685 15.949 -17.296 1.00 36.31 119 ASN A N 1
ATOM 903 C CA . ASN A 1 119 ? 26.425 16.416 -18.487 1.00 36.31 119 ASN A CA 1
ATOM 904 C C . ASN A 1 119 ? 26.009 17.661 -19.315 1.00 36.31 119 ASN A C 1
ATOM 906 O O . ASN A 1 119 ? 25.100 17.643 -20.133 1.00 36.31 119 ASN A O 1
ATOM 910 N N . LYS A 1 120 ? 26.851 18.701 -19.186 1.00 47.59 120 LYS A N 1
ATOM 911 C CA . LYS A 1 120 ? 27.659 19.361 -20.242 1.00 47.59 120 LYS A CA 1
ATOM 912 C C . LYS A 1 120 ? 27.204 19.191 -21.711 1.00 47.59 120 LYS A C 1
ATOM 914 O O . LYS A 1 120 ? 27.337 18.102 -22.252 1.00 47.59 120 LYS A O 1
ATOM 919 N N . LEU A 1 121 ? 26.834 20.305 -22.355 1.00 41.53 121 LEU A N 1
ATOM 920 C CA . LEU A 1 121 ? 27.271 20.834 -23.674 1.00 41.53 121 LEU A CA 1
ATOM 921 C C . LEU A 1 121 ? 26.207 21.862 -24.127 1.00 41.53 121 LEU A C 1
ATOM 923 O O . LEU A 1 121 ? 25.037 21.537 -24.244 1.00 41.53 121 LEU A O 1
ATOM 927 N N . GLU A 1 122 ? 26.512 23.156 -24.130 1.00 41.78 122 GLU A N 1
ATOM 928 C CA . GLU A 1 122 ? 27.065 23.922 -25.259 1.00 41.78 122 GLU A CA 1
ATOM 929 C C . GLU A 1 122 ? 26.003 24.594 -26.149 1.00 41.78 122 GLU A C 1
ATOM 931 O O . GLU A 1 122 ? 25.055 23.980 -26.619 1.00 41.78 122 GLU A O 1
ATOM 936 N N . SER A 1 123 ? 26.309 25.855 -26.460 1.00 45.28 123 SER A N 1
ATOM 937 C CA . SER A 1 123 ? 26.041 26.531 -27.731 1.00 45.28 123 SER A CA 1
ATOM 938 C C . SER A 1 123 ? 24.708 27.271 -27.965 1.00 45.28 123 SER A C 1
ATOM 940 O O . SER A 1 123 ? 23.727 26.739 -28.461 1.00 45.28 123 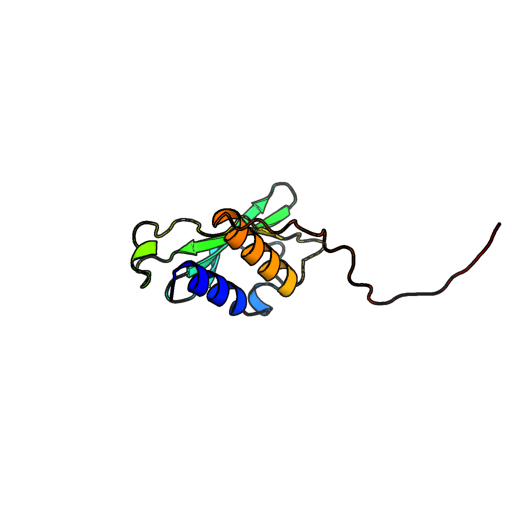SER A O 1
ATOM 942 N N . ARG A 1 124 ? 24.860 28.602 -27.842 1.00 53.97 124 ARG A N 1
ATOM 943 C CA . ARG A 1 124 ? 24.674 29.628 -28.896 1.00 53.97 124 ARG A CA 1
ATOM 944 C C . ARG A 1 124 ? 23.284 30.217 -29.187 1.00 53.97 124 ARG A C 1
ATOM 946 O O . ARG A 1 124 ? 22.374 29.534 -29.631 1.00 53.97 124 ARG A O 1
ATOM 953 N N . LYS A 1 125 ? 23.355 31.560 -29.264 1.00 47.00 125 LYS A N 1
ATOM 954 C CA . LYS A 1 125 ? 22.577 32.534 -30.060 1.00 47.00 125 LYS A CA 1
ATOM 955 C C . LYS A 1 125 ? 21.163 32.813 -29.527 1.00 47.00 125 LYS A C 1
ATOM 957 O O . LYS A 1 125 ? 20.433 31.897 -29.196 1.00 47.00 125 LYS A O 1
ATOM 962 N N . LYS A 1 126 ? 20.730 34.070 -29.440 1.00 46.03 126 LYS A N 1
ATOM 963 C CA . LYS A 1 126 ? 21.024 35.222 -30.303 1.00 46.03 126 LYS A CA 1
ATOM 964 C C . LYS A 1 126 ? 20.940 36.521 -29.510 1.00 46.03 126 LYS A C 1
ATOM 966 O O . LYS A 1 126 ? 20.109 36.557 -28.580 1.00 46.03 126 LYS A O 1
#

Mean predicted aligned error: 10.69 Å

Nearest PDB structures (foldseek):
  6iez-assembly1_A  TM=3.441E-01  e=2.015E+00  Homo sapiens
  5zyk-assembly1_A  TM=3.693E-01  e=3.126E+00  Homo sapiens
  6j81-assembly1_A  TM=3.667E-01  e=4.553E+00  Homo sapiens
  5zyh-assembly1_A  TM=3.411E-01  e=6.632E+00  Homo sapiens

Solvent-accessible surface area (backbone atoms only — not comparable to full-atom values): 7839 Å² total; per-residue (Å²): 133,57,72,67,62,52,51,50,50,49,53,71,63,59,55,54,76,71,55,44,82,74,51,101,78,58,73,60,41,76,72,47,70,64,78,41,37,29,38,30,32,79,33,67,47,98,83,59,22,37,34,36,34,31,24,30,32,80,81,24,81,48,73,91,50,43,86,50,39,67,42,77,75,36,64,81,43,79,40,41,71,91,66,63,58,53,43,69,53,55,40,47,54,48,49,50,46,45,38,54,76,69,72,56,84,72,86,80,71,77,88,76,70,87,90,77,89,84,80,93,82,86,85,84,86,132